Protein AF-A0A0C9VHF2-F1 (afdb_monomer)

InterPro domains:
  IPR002698 5-formyltetrahydrofolate cyclo-ligase [PF01812] (2-92)
  IPR024185 5-formyltetrahydrofolate cyclo-ligase-like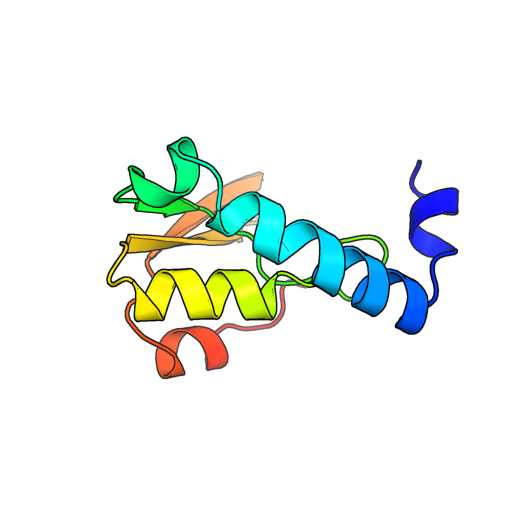 domain superfamily [G3DSA:3.40.50.10420] (1-93)
  IPR037171 NagB/RpiA transferase-like [SSF100950] (2-84)

Foldseek 3Di:
DVVVFQPDDPVNLAVVLVVVLVVQCPDPCNVPAQEDEDEADDPTRHHHCVVVQVVCQVSVGWYWYWDQDPVVRDIDTDTDNDPVSVVPDDDDD

Secondary structure (DSSP, 8-state):
-HHHHHT--HHHHHHHHHHHHHHHHHSHHHHH-SEEE-PPPPSSSS---HHHHHHHHHTTPEEEEEEEETTTTEEEEEEE-SSHHHHTSPPP-

Solvent-accessible surface area (backbone atoms only — not comparable to full-atom values): 5633 Å² total; per-residue (Å²): 108,67,75,65,29,64,66,54,48,74,66,56,33,51,51,53,22,67,58,48,49,58,54,53,62,69,33,67,68,53,66,70,46,59,66,46,79,48,72,77,58,55,99,64,59,48,58,59,33,64,69,55,59,52,49,41,55,74,71,71,33,47,38,26,33,75,44,79,39,79,89,78,72,42,76,47,73,44,75,47,89,52,67,68,62,53,70,69,52,77,79,87,127

pLDDT: mean 87.39, std 8.04, range [45.38, 96.44]

Structure (mmCIF, N/CA/C/O backbone):
data_AF-A0A0C9VHF2-F1
#
_entry.id   AF-A0A0C9VHF2-F1
#
loop_
_atom_site.group_PDB
_atom_site.id
_atom_site.type_symbol
_atom_site.label_atom_id
_atom_site.label_alt_id
_atom_site.label_comp_id
_atom_site.label_asym_id
_atom_site.label_entity_id
_atom_site.label_seq_id
_atom_site.pdbx_PDB_ins_code
_atom_site.Cartn_x
_atom_site.Cartn_y
_atom_site.Cartn_z
_atom_site.occupancy
_atom_site.B_iso_or_equiv
_atom_site.auth_seq_id
_atom_site.auth_comp_id
_atom_site.auth_asym_id
_atom_site.auth_atom_id
_atom_site.pdbx_PDB_model_num
ATOM 1 N N . MET A 1 1 ? 9.568 13.803 -15.274 1.00 75.06 1 MET A N 1
ATOM 2 C CA . MET A 1 1 ? 8.805 13.237 -14.140 1.00 75.06 1 MET A CA 1
ATOM 3 C C . MET A 1 1 ? 9.707 12.536 -13.126 1.00 75.06 1 MET A C 1
ATOM 5 O O . MET A 1 1 ? 9.759 13.013 -12.008 1.00 75.06 1 MET A O 1
ATOM 9 N N . LYS A 1 2 ? 10.491 11.506 -13.496 1.00 82.12 2 LYS A N 1
ATOM 10 C CA . LYS A 1 2 ? 11.395 10.793 -12.561 1.00 82.12 2 LYS A CA 1
ATOM 11 C C . LYS A 1 2 ? 12.335 11.712 -11.755 1.00 82.12 2 LYS A C 1
ATOM 13 O O . LYS A 1 2 ? 12.279 11.688 -10.539 1.00 82.12 2 LYS A O 1
ATOM 18 N N . LYS A 1 3 ? 13.082 12.607 -12.418 1.00 83.00 3 LYS A N 1
ATOM 19 C CA . LYS A 1 3 ? 13.986 13.566 -11.743 1.00 83.00 3 LYS A CA 1
ATOM 20 C C . LYS A 1 3 ? 13.295 14.444 -10.687 1.00 83.00 3 LYS A C 1
ATOM 22 O O . LYS A 1 3 ? 13.909 14.774 -9.688 1.00 83.00 3 LYS A O 1
ATOM 27 N N . THR A 1 4 ? 12.037 14.817 -10.922 1.00 87.62 4 THR A N 1
ATOM 28 C CA . THR A 1 4 ? 11.229 15.626 -9.996 1.00 87.62 4 THR A CA 1
ATOM 29 C C . THR A 1 4 ? 10.715 14.798 -8.820 1.00 87.62 4 THR A C 1
ATOM 31 O O . THR A 1 4 ? 10.648 15.287 -7.703 1.00 87.62 4 THR A O 1
ATOM 34 N N . LEU A 1 5 ? 10.348 13.537 -9.063 1.00 86.31 5 LEU A N 1
ATOM 35 C CA . LEU A 1 5 ? 9.904 12.629 -8.005 1.00 86.31 5 LEU A CA 1
ATOM 36 C C . LEU A 1 5 ? 11.072 12.205 -7.101 1.00 86.31 5 LEU A C 1
ATOM 38 O O . LEU A 1 5 ? 10.906 12.116 -5.890 1.00 86.31 5 LEU A O 1
ATOM 42 N N . ASP A 1 6 ? 12.254 12.001 -7.685 1.00 85.62 6 ASP A N 1
ATOM 43 C CA . ASP A 1 6 ? 13.477 11.640 -6.962 1.00 85.62 6 ASP A CA 1
ATOM 44 C C . ASP A 1 6 ? 14.023 12.797 -6.104 1.00 85.62 6 ASP A C 1
ATOM 46 O O . ASP A 1 6 ? 14.795 12.553 -5.181 1.00 85.62 6 ASP A O 1
ATOM 50 N N . SER A 1 7 ? 13.631 14.048 -6.382 1.00 88.56 7 SER A N 1
ATOM 51 C CA . SER A 1 7 ? 14.053 15.209 -5.587 1.00 88.56 7 SER A CA 1
ATOM 52 C C . SER A 1 7 ? 13.220 15.438 -4.326 1.00 88.56 7 SER A C 1
ATOM 54 O O . SER A 1 7 ? 13.589 16.295 -3.528 1.00 88.56 7 SER A O 1
ATOM 56 N N . PHE A 1 8 ? 12.111 14.714 -4.136 1.00 88.00 8 PHE A N 1
ATOM 57 C CA . PHE A 1 8 ? 11.316 14.845 -2.918 1.00 88.00 8 PHE A CA 1
ATOM 58 C C . PHE A 1 8 ? 12.038 14.228 -1.724 1.00 88.00 8 PHE A C 1
ATOM 60 O O . PHE A 1 8 ? 12.437 13.062 -1.738 1.00 88.00 8 PHE A O 1
ATOM 67 N N . SER A 1 9 ? 12.145 15.006 -0.655 1.00 90.50 9 SER A N 1
ATOM 68 C CA . SER A 1 9 ? 12.628 14.529 0.630 1.00 90.50 9 SER A CA 1
ATOM 69 C C . SER A 1 9 ? 11.628 13.555 1.276 1.00 90.50 9 SER A C 1
ATOM 71 O O . SER A 1 9 ? 10.418 13.631 1.028 1.00 90.50 9 SER A O 1
ATOM 73 N N . PRO A 1 10 ? 12.087 12.676 2.186 1.00 87.81 10 PRO A N 1
ATOM 74 C CA . PRO A 1 10 ? 11.193 11.811 2.957 1.00 87.81 10 PRO A CA 1
ATOM 75 C C . PRO A 1 10 ? 10.115 12.586 3.735 1.00 87.81 10 PRO A C 1
ATOM 77 O O . PRO A 1 10 ? 8.988 12.112 3.878 1.00 87.81 10 PRO A O 1
ATOM 80 N N . GLY A 1 11 ? 10.438 13.798 4.206 1.00 89.56 11 GLY A N 1
ATOM 81 C CA . GLY A 1 11 ? 9.492 14.678 4.896 1.00 89.56 11 GLY A CA 1
ATOM 82 C C . GLY A 1 11 ? 8.377 15.187 3.981 1.00 89.56 11 GLY A C 1
ATOM 83 O O . GLY A 1 11 ? 7.211 15.178 4.374 1.00 89.56 11 GLY A O 1
ATOM 84 N N . GLU A 1 12 ? 8.706 15.561 2.743 1.00 91.25 12 GLU A N 1
ATOM 85 C CA . GLU A 1 12 ? 7.713 15.977 1.744 1.00 91.25 12 GLU A CA 1
ATOM 86 C C . GLU A 1 12 ? 6.810 14.817 1.330 1.00 91.25 12 GLU A C 1
ATOM 88 O O . GLU A 1 12 ? 5.594 14.993 1.252 1.00 91.25 12 GLU A O 1
ATOM 93 N N . ILE A 1 13 ? 7.380 13.623 1.136 1.00 90.06 13 ILE A N 1
ATOM 94 C CA . ILE A 1 13 ? 6.608 12.409 0.843 1.00 90.06 13 ILE A CA 1
ATOM 95 C C . ILE A 1 13 ? 5.633 12.118 1.987 1.00 90.06 13 ILE A C 1
ATOM 97 O O . ILE A 1 13 ? 4.444 11.915 1.739 1.00 90.06 13 ILE A O 1
ATOM 101 N N . SER A 1 14 ? 6.109 12.137 3.234 1.00 89.00 14 SER A N 1
ATOM 102 C CA . SER A 1 14 ? 5.277 11.897 4.419 1.00 89.00 14 SER A CA 1
ATOM 103 C C . SER A 1 14 ? 4.149 12.926 4.542 1.00 89.00 14 SER A C 1
ATOM 105 O O . SER A 1 14 ? 2.984 12.554 4.687 1.00 89.00 14 SER A O 1
ATOM 107 N N . CYS A 1 15 ? 4.464 14.215 4.378 1.00 91.69 15 CYS A N 1
ATOM 108 C CA . CYS A 1 15 ? 3.486 15.301 4.420 1.00 91.69 15 CYS A CA 1
ATOM 109 C C . CYS A 1 15 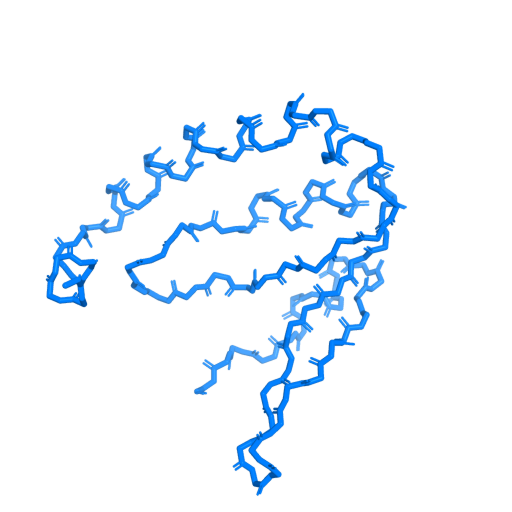? 2.398 15.132 3.346 1.00 91.69 15 CYS A C 1
ATOM 111 O O . CYS A 1 15 ? 1.205 15.109 3.655 1.00 91.69 15 CYS A O 1
ATOM 113 N N . GLN A 1 16 ? 2.795 14.926 2.087 1.00 91.31 16 GLN A N 1
ATOM 114 C CA . GLN A 1 16 ? 1.847 14.748 0.985 1.00 91.31 16 GLN A CA 1
ATOM 115 C C . GLN A 1 16 ? 1.007 13.474 1.140 1.00 91.31 16 GLN A C 1
ATOM 117 O O . GLN A 1 16 ? -0.182 13.477 0.813 1.00 91.31 16 GLN A O 1
ATOM 122 N N . SER A 1 17 ? 1.591 12.399 1.674 1.00 90.94 17 SER A N 1
ATOM 123 C CA . SER A 1 17 ? 0.872 11.152 1.969 1.00 90.94 17 SER A CA 1
ATOM 124 C C . SER A 1 17 ? -0.161 11.363 3.072 1.00 90.94 17 SER A C 1
ATOM 126 O O . SER A 1 17 ? -1.314 10.958 2.918 1.00 90.94 17 SER A O 1
ATOM 128 N N . GLY A 1 18 ? 0.212 12.074 4.140 1.00 90.56 18 GLY A N 1
ATOM 129 C CA . GLY A 1 18 ? -0.682 12.429 5.242 1.00 90.56 18 GLY A CA 1
ATOM 130 C C . GLY A 1 18 ? -1.885 13.266 4.806 1.00 90.56 18 GLY A C 1
ATOM 131 O O . GLY A 1 18 ? -2.965 13.104 5.365 1.00 90.56 18 GLY A O 1
ATOM 132 N N . LEU A 1 19 ? -1.734 14.101 3.776 1.00 92.69 19 LEU A N 1
ATOM 133 C CA . LEU A 1 19 ? -2.844 14.856 3.190 1.00 92.69 19 LEU A CA 1
ATOM 134 C C . LEU A 1 19 ? -3.671 14.004 2.217 1.00 92.69 19 LEU A C 1
ATOM 136 O O . LEU A 1 19 ? -4.897 14.012 2.270 1.00 92.69 19 LEU A O 1
ATOM 140 N N . SER A 1 20 ? -3.018 13.234 1.347 1.00 91.88 20 SER A N 1
ATOM 141 C CA . SER A 1 20 ? -3.684 12.537 0.237 1.00 91.88 20 SER A CA 1
ATOM 142 C C . SER A 1 20 ? -4.467 11.297 0.675 1.00 91.88 20 SER A C 1
ATOM 144 O O . SER A 1 20 ? -5.562 11.049 0.166 1.00 91.88 20 SER A O 1
ATOM 146 N N . ILE A 1 21 ? -3.942 10.506 1.618 1.00 92.06 21 ILE A N 1
ATOM 147 C CA . ILE A 1 21 ? -4.586 9.251 2.038 1.00 92.06 21 ILE A CA 1
ATOM 148 C C . ILE A 1 21 ? -5.972 9.481 2.670 1.00 92.06 21 ILE A C 1
ATOM 150 O O . ILE A 1 21 ? -6.912 8.790 2.263 1.00 92.06 21 ILE A O 1
ATOM 154 N N . PRO A 1 22 ? -6.176 10.459 3.578 1.00 93.00 22 PRO A N 1
ATOM 155 C CA . PRO A 1 22 ? -7.510 10.784 4.083 1.00 93.00 22 PRO A CA 1
ATOM 156 C C . PRO A 1 22 ? -8.510 11.136 2.977 1.00 93.00 22 PRO A C 1
ATOM 158 O O . PRO A 1 22 ? -9.670 10.721 3.042 1.00 93.00 22 PRO A O 1
ATOM 161 N N . HIS A 1 23 ? -8.068 11.834 1.924 1.00 94.12 23 HIS A N 1
ATOM 162 C CA . HIS A 1 23 ? -8.933 12.135 0.784 1.00 94.12 23 HIS A CA 1
ATOM 163 C C . HIS A 1 23 ? -9.375 10.856 0.065 1.00 94.12 23 HIS A C 1
ATOM 165 O O . HIS A 1 23 ? -10.574 10.684 -0.166 1.00 94.12 23 HIS A O 1
ATOM 171 N N . VAL A 1 24 ? -8.452 9.924 -0.203 1.00 92.81 24 VAL A N 1
ATOM 172 C CA . VAL A 1 24 ? -8.767 8.626 -0.830 1.00 92.81 24 VAL A CA 1
ATOM 173 C C . VAL A 1 24 ? -9.776 7.835 0.002 1.00 92.81 24 VAL A C 1
ATOM 175 O O . VAL A 1 24 ? -10.793 7.397 -0.533 1.00 92.81 24 VAL A O 1
ATOM 178 N N . VAL A 1 25 ? -9.538 7.698 1.309 1.00 91.88 25 VAL A N 1
ATOM 179 C CA . VAL A 1 25 ? -10.410 6.927 2.214 1.00 91.88 25 VAL A CA 1
ATOM 180 C C . VAL A 1 25 ? -11.794 7.574 2.358 1.00 91.88 25 VAL A C 1
ATOM 182 O O . VAL A 1 25 ? -12.812 6.888 2.473 1.00 91.88 25 VAL A O 1
ATOM 185 N N . SER A 1 26 ? -11.873 8.906 2.291 1.00 93.56 26 SER A N 1
ATOM 186 C CA . SER A 1 26 ? -13.152 9.620 2.366 1.00 93.56 26 SER A CA 1
ATOM 187 C C . SER A 1 26 ? -14.014 9.483 1.100 1.00 93.56 26 SER A C 1
ATOM 189 O O . SER A 1 26 ? -15.239 9.647 1.182 1.00 93.56 26 SER A O 1
ATOM 191 N N . HIS A 1 27 ? -13.403 9.136 -0.040 1.00 95.50 27 HIS A N 1
ATOM 192 C CA . HIS A 1 27 ? -14.058 9.068 -1.342 1.00 95.50 27 HIS A CA 1
ATOM 193 C C . HIS A 1 27 ? -15.075 7.919 -1.435 1.00 95.50 27 HIS A C 1
ATOM 195 O O . HIS A 1 27 ? -14.849 6.799 -0.972 1.00 95.50 27 HIS A O 1
ATOM 201 N N . LEU A 1 28 ? -16.204 8.166 -2.107 1.00 95.31 28 LEU A N 1
ATOM 202 C CA . LEU A 1 28 ? -17.312 7.206 -2.187 1.00 95.31 28 LEU A CA 1
ATOM 203 C C . LEU A 1 28 ? -16.917 5.898 -2.889 1.00 95.31 28 LEU A C 1
ATOM 205 O O . LEU A 1 28 ? -17.372 4.825 -2.496 1.00 95.31 28 LEU A O 1
ATOM 209 N N . VAL A 1 29 ? -16.048 5.984 -3.901 1.00 95.06 29 VAL A N 1
ATOM 210 C CA . VAL A 1 29 ? -15.519 4.808 -4.614 1.00 95.06 29 VAL A CA 1
ATOM 211 C C . VAL A 1 29 ? -14.752 3.895 -3.658 1.00 95.06 29 VAL A C 1
ATOM 213 O O . VAL A 1 29 ? -14.989 2.692 -3.660 1.00 95.06 29 VAL A O 1
ATOM 216 N N . PHE A 1 30 ? -13.906 4.454 -2.786 1.00 94.06 30 PHE A N 1
ATOM 217 C CA . PHE A 1 30 ? -13.165 3.674 -1.795 1.00 94.06 30 PHE A CA 1
ATOM 218 C C . PHE A 1 30 ? -14.110 3.028 -0.776 1.00 94.06 30 PHE A C 1
ATOM 220 O O . PHE A 1 30 ? -14.054 1.819 -0.533 1.00 94.06 30 PHE A O 1
ATOM 227 N N . LYS A 1 31 ? -15.055 3.810 -0.240 1.00 93.62 31 LYS A N 1
ATOM 228 C CA . LYS A 1 31 ? -16.042 3.323 0.736 1.00 93.62 31 LYS A CA 1
ATOM 229 C C . LYS A 1 31 ? -16.877 2.162 0.195 1.00 93.62 31 LYS A C 1
ATOM 231 O O . LYS A 1 31 ? -17.082 1.183 0.907 1.00 93.62 31 LYS A O 1
ATOM 236 N N . ARG A 1 32 ? -17.305 2.232 -1.070 1.00 95.38 32 ARG A N 1
ATOM 237 C CA . ARG A 1 32 ? -18.106 1.183 -1.731 1.00 95.38 32 ARG A CA 1
ATOM 238 C C . ARG A 1 32 ? -17.286 -0.015 -2.211 1.00 95.38 32 ARG A C 1
ATOM 240 O O . ARG A 1 32 ? -17.851 -1.092 -2.394 1.00 95.38 32 ARG A O 1
ATOM 247 N N . ALA A 1 33 ? -15.983 0.146 -2.429 1.00 96.44 33 ALA A N 1
ATOM 248 C CA . ALA A 1 33 ? -15.133 -0.940 -2.896 1.00 96.44 33 ALA A CA 1
ATOM 249 C C . ALA A 1 33 ? -15.066 -2.078 -1.864 1.00 96.44 33 ALA A C 1
ATOM 251 O O . ALA A 1 33 ? -14.786 -1.859 -0.684 1.00 96.44 33 ALA A O 1
ATOM 252 N N . ARG A 1 34 ? -15.304 -3.310 -2.326 1.00 94.88 34 ARG A N 1
ATOM 253 C CA . ARG A 1 34 ? -15.128 -4.540 -1.529 1.00 94.88 34 ARG A CA 1
ATOM 254 C C . ARG A 1 34 ? -13.751 -5.166 -1.722 1.00 94.88 34 ARG A C 1
ATOM 256 O O . ARG A 1 34 ? -13.273 -5.876 -0.844 1.00 94.88 34 ARG A O 1
ATOM 263 N N . VAL A 1 35 ? -13.147 -4.908 -2.878 1.00 94.94 35 VAL A N 1
ATOM 264 C CA . VAL A 1 35 ? -11.852 -5.433 -3.301 1.00 94.94 35 VAL A CA 1
ATOM 265 C C . VAL A 1 35 ? -10.990 -4.255 -3.722 1.00 94.94 35 VAL A C 1
ATOM 267 O O . VAL A 1 35 ? -11.437 -3.429 -4.517 1.00 94.94 35 VAL A O 1
ATOM 270 N N . ILE A 1 36 ? -9.781 -4.163 -3.175 1.00 94.81 36 ILE A N 1
ATOM 271 C CA . ILE A 1 36 ? -8.847 -3.074 -3.453 1.00 94.81 36 ILE A CA 1
ATOM 272 C C . ILE A 1 36 ? -7.475 -3.658 -3.775 1.00 94.81 36 ILE A C 1
ATOM 274 O O . ILE A 1 36 ? -6.889 -4.384 -2.972 1.00 94.81 36 ILE A O 1
ATOM 278 N N . GLY A 1 37 ? -6.962 -3.305 -4.952 1.00 92.75 37 GLY A N 1
ATOM 279 C CA . GLY A 1 37 ? -5.558 -3.469 -5.305 1.00 92.75 37 GLY A CA 1
ATOM 280 C C . GLY A 1 37 ? -4.761 -2.251 -4.853 1.00 92.75 37 GLY A C 1
ATOM 281 O O . GLY A 1 37 ? -5.131 -1.125 -5.181 1.00 92.75 37 GLY A O 1
ATOM 282 N N . CYS A 1 38 ? -3.688 -2.456 -4.097 1.00 90.62 38 CYS A N 1
ATOM 283 C CA . CYS A 1 38 ? -2.834 -1.380 -3.607 1.00 90.62 38 CYS A CA 1
ATOM 284 C C . CYS A 1 38 ? -1.369 -1.818 -3.661 1.00 90.62 38 CYS A C 1
ATOM 286 O O . CYS A 1 38 ? -1.036 -2.919 -3.229 1.00 90.62 38 CYS A O 1
ATOM 288 N N . TYR A 1 39 ? -0.496 -0.972 -4.207 1.00 86.50 39 TYR A N 1
ATOM 289 C CA . TYR A 1 39 ? 0.942 -1.225 -4.160 1.00 86.50 39 TYR A CA 1
ATOM 290 C C . TYR A 1 39 ? 1.476 -0.986 -2.743 1.00 86.50 39 TYR A C 1
ATOM 292 O O . TYR A 1 39 ? 0.887 -0.228 -1.976 1.00 86.50 39 TYR A O 1
ATOM 300 N N . LEU A 1 40 ? 2.592 -1.631 -2.402 1.00 83.56 40 LEU A N 1
ATOM 301 C CA . LEU A 1 40 ? 3.311 -1.366 -1.158 1.00 83.56 40 LEU A CA 1
ATOM 302 C C . LEU A 1 40 ? 4.369 -0.290 -1.399 1.00 83.56 40 LEU A C 1
ATOM 304 O O . LEU A 1 40 ? 4.977 -0.244 -2.471 1.00 83.56 40 LEU A O 1
ATOM 308 N N . SER A 1 41 ? 4.520 0.606 -0.424 1.00 69.94 41 SER A N 1
ATOM 309 C CA . SER A 1 41 ? 5.310 1.834 -0.532 1.00 69.94 41 SER A CA 1
ATOM 310 C C . SER A 1 41 ? 6.708 1.578 -1.095 1.00 69.94 41 SER A C 1
ATOM 312 O O . SER A 1 41 ? 7.390 0.634 -0.702 1.00 69.94 41 SER A O 1
ATOM 314 N N . MET A 1 42 ? 7.134 2.441 -2.019 1.00 66.62 42 MET A N 1
ATOM 315 C CA . MET A 1 42 ? 8.484 2.414 -2.585 1.00 66.62 42 MET A CA 1
ATOM 316 C C . MET A 1 42 ? 9.399 3.409 -1.859 1.00 66.62 42 MET A C 1
ATOM 318 O O . MET A 1 42 ? 8.901 4.405 -1.335 1.00 66.62 42 MET A O 1
ATOM 322 N N . PRO A 1 43 ? 10.726 3.188 -1.866 1.00 65.00 43 PRO A N 1
ATOM 323 C CA . PRO A 1 43 ? 11.676 4.016 -1.119 1.00 65.00 43 PRO A CA 1
ATOM 324 C C . PRO A 1 43 ? 11.783 5.475 -1.593 1.00 65.00 43 PRO A 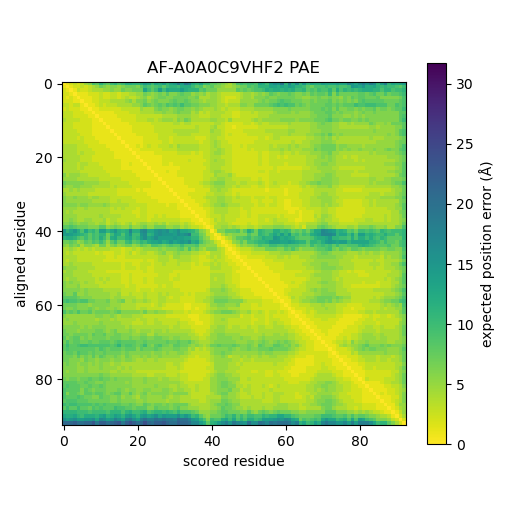C 1
ATOM 326 O O . PRO A 1 43 ? 12.224 6.317 -0.816 1.00 65.00 43 PRO A O 1
ATOM 329 N N . SER A 1 44 ? 11.390 5.808 -2.829 1.00 71.38 44 SER A N 1
ATOM 330 C CA . SER A 1 44 ? 11.426 7.190 -3.326 1.00 71.38 44 SER A CA 1
ATOM 331 C C . SER A 1 44 ? 10.277 7.528 -4.278 1.00 71.38 44 SER A C 1
ATOM 333 O O . SER A 1 44 ? 9.720 6.665 -4.965 1.00 71.38 44 SER A O 1
ATOM 335 N N . GLY A 1 45 ? 9.927 8.819 -4.321 1.00 76.31 45 GLY A N 1
ATOM 336 C CA . GLY A 1 45 ? 9.121 9.426 -5.383 1.00 76.31 45 GLY A CA 1
ATOM 337 C C . GLY A 1 45 ? 7.656 8.993 -5.481 1.00 76.31 45 GLY A C 1
ATOM 338 O O . GLY A 1 45 ? 6.983 9.351 -6.449 1.00 76.31 45 GLY A O 1
ATOM 339 N N . LYS A 1 46 ? 7.146 8.229 -4.512 1.00 82.62 46 LYS A N 1
ATOM 340 C CA . LYS A 1 46 ? 5.743 7.804 -4.419 1.00 82.62 46 LYS A CA 1
ATOM 341 C C . LYS A 1 46 ? 5.192 8.105 -3.033 1.00 82.62 46 LYS A C 1
ATOM 343 O O . LYS A 1 46 ? 5.949 8.172 -2.072 1.00 82.62 46 LYS A O 1
ATOM 348 N N . LEU A 1 47 ? 3.869 8.237 -2.942 1.00 86.62 47 LEU A N 1
ATOM 349 C CA . LEU A 1 47 ? 3.186 8.336 -1.655 1.00 86.62 47 LEU A CA 1
ATOM 350 C C . LEU A 1 47 ? 3.436 7.081 -0.817 1.00 86.62 47 LEU A C 1
ATOM 352 O O . LEU A 1 47 ? 3.414 5.961 -1.343 1.00 86.62 47 LEU A O 1
ATOM 356 N N . ASP A 1 48 ? 3.597 7.288 0.484 1.00 87.12 48 ASP A N 1
ATOM 357 C CA . ASP A 1 48 ? 3.565 6.226 1.469 1.00 87.12 48 ASP A CA 1
ATOM 358 C C . ASP A 1 48 ? 2.125 5.728 1.642 1.00 87.12 48 ASP A C 1
ATOM 360 O O . ASP A 1 48 ? 1.249 6.380 2.212 1.00 87.12 48 ASP A O 1
ATOM 364 N N . THR A 1 49 ? 1.887 4.534 1.118 1.00 88.50 49 THR A N 1
ATOM 365 C CA . THR A 1 49 ? 0.611 3.820 1.149 1.00 88.50 49 THR A CA 1
ATOM 366 C C . THR A 1 49 ? 0.421 2.950 2.391 1.00 88.50 49 THR A C 1
ATOM 368 O O . THR A 1 49 ? -0.628 2.323 2.528 1.00 88.50 49 THR A O 1
ATOM 371 N N . SER A 1 50 ? 1.378 2.907 3.324 1.00 85.56 50 SER A N 1
ATOM 372 C CA . SER A 1 50 ? 1.316 2.021 4.498 1.00 85.56 50 SER A CA 1
ATOM 373 C C . SER A 1 50 ? 0.048 2.243 5.332 1.00 85.56 50 SER A C 1
ATOM 375 O O . SER A 1 50 ? -0.621 1.292 5.743 1.00 85.56 50 SER A O 1
ATOM 377 N N . SER A 1 51 ? -0.342 3.504 5.532 1.00 86.56 51 SER A N 1
ATOM 378 C CA . SER A 1 51 ? -1.563 3.878 6.259 1.00 86.56 51 SER A CA 1
ATOM 379 C C . SER A 1 51 ? -2.845 3.484 5.513 1.00 86.56 51 SER A C 1
ATOM 381 O O . SER A 1 51 ? -3.806 3.020 6.134 1.00 86.56 51 SER A O 1
ATOM 383 N N . LEU A 1 52 ? -2.855 3.594 4.182 1.00 89.62 52 LEU A N 1
ATOM 384 C CA . LEU A 1 52 ? -3.970 3.170 3.332 1.00 89.62 52 LEU A CA 1
ATOM 385 C C . LEU A 1 52 ? -4.158 1.654 3.399 1.00 89.62 52 LEU A C 1
ATOM 387 O O . LEU A 1 52 ? -5.258 1.162 3.629 1.00 89.62 52 LEU A O 1
ATOM 391 N N . VAL A 1 53 ? -3.061 0.917 3.263 1.00 88.62 53 VAL A N 1
ATOM 392 C CA . VAL A 1 53 ? -3.021 -0.545 3.290 1.00 88.62 53 VAL A CA 1
ATOM 393 C C . VAL A 1 53 ? -3.517 -1.104 4.629 1.00 88.62 53 VAL A C 1
ATOM 395 O O . VAL A 1 53 ? -4.244 -2.101 4.638 1.00 88.62 53 VAL A O 1
ATOM 398 N N . ARG A 1 54 ? -3.186 -0.445 5.748 1.00 86.38 54 ARG A N 1
ATOM 399 C CA . ARG A 1 54 ? -3.731 -0.758 7.082 1.00 86.38 54 ARG A CA 1
ATOM 400 C C . ARG A 1 54 ? -5.216 -0.403 7.204 1.00 86.38 54 ARG A C 1
ATOM 402 O O . ARG A 1 54 ? -5.976 -1.161 7.796 1.00 86.38 54 ARG A O 1
ATOM 409 N N . SER A 1 55 ? -5.653 0.710 6.615 1.00 88.31 55 SER A N 1
ATOM 410 C CA . SER A 1 55 ? -7.070 1.113 6.622 1.00 88.31 55 SER A CA 1
ATOM 411 C C . SER A 1 55 ? -7.954 0.111 5.868 1.00 88.31 55 SER A C 1
ATOM 413 O O . SER A 1 55 ? -9.007 -0.273 6.365 1.00 88.31 55 SER A O 1
ATOM 415 N N . ILE A 1 56 ? -7.482 -0.399 4.723 1.00 90.62 56 ILE A N 1
ATOM 416 C CA . ILE A 1 56 ? -8.172 -1.443 3.943 1.00 90.62 56 ILE A CA 1
ATOM 417 C C . ILE A 1 56 ? -8.403 -2.706 4.790 1.00 90.62 56 ILE A C 1
ATOM 419 O O . ILE A 1 56 ? -9.505 -3.255 4.764 1.00 90.62 56 ILE A O 1
ATOM 423 N N . LEU A 1 57 ? -7.393 -3.141 5.559 1.00 86.31 57 LEU A N 1
ATOM 424 C CA . LEU A 1 57 ? -7.517 -4.289 6.467 1.00 86.31 57 LEU A CA 1
ATOM 425 C C . LEU A 1 57 ? -8.533 -4.034 7.581 1.00 86.31 57 LEU A C 1
ATOM 427 O O . LEU A 1 57 ? -9.402 -4.870 7.818 1.00 86.31 57 LEU A O 1
ATOM 431 N N . LYS A 1 58 ? -8.453 -2.872 8.239 1.00 86.94 58 LYS A N 1
ATOM 432 C CA . LYS A 1 58 ? -9.363 -2.503 9.335 1.00 86.94 58 LYS A CA 1
ATOM 433 C C . LYS A 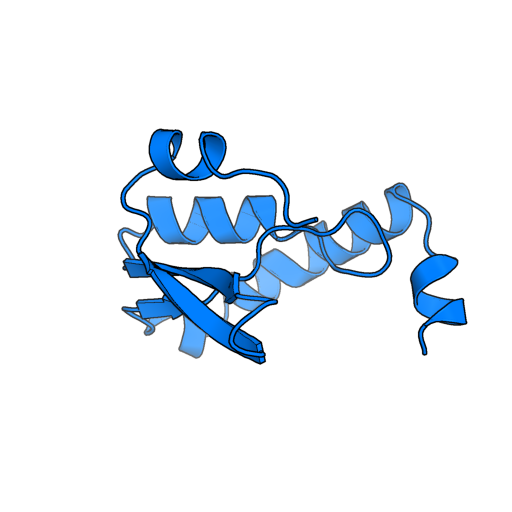1 58 ? -10.824 -2.431 8.897 1.00 86.94 58 LYS A C 1
ATOM 435 O O . LYS A 1 58 ? -11.706 -2.786 9.668 1.00 86.94 58 LYS A O 1
ATOM 440 N N . GLU A 1 59 ? -11.085 -2.007 7.663 1.00 88.62 59 GLU A N 1
ATOM 441 C CA . GLU A 1 59 ? -12.436 -1.954 7.090 1.00 88.62 59 GLU A CA 1
ATOM 442 C C . GLU A 1 59 ? -12.951 -3.322 6.598 1.00 88.62 59 GLU A C 1
ATOM 444 O O . GLU A 1 59 ? -14.052 -3.404 6.052 1.00 88.62 59 GLU A O 1
ATOM 449 N N . GLY A 1 60 ? -12.174 -4.402 6.760 1.00 88.25 60 GLY A N 1
ATOM 450 C CA . GLY A 1 60 ? -12.564 -5.755 6.353 1.00 88.25 60 GLY A CA 1
ATOM 451 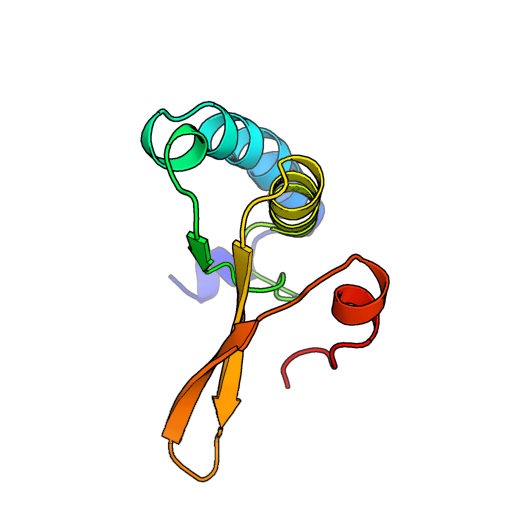C C . GLY A 1 60 ? -12.662 -5.942 4.835 1.00 88.25 60 GLY A C 1
ATOM 452 O O . GLY A 1 60 ? -13.333 -6.860 4.356 1.00 88.25 60 GLY A O 1
ATOM 453 N N . LYS A 1 61 ? -12.024 -5.063 4.056 1.00 93.62 61 LYS A N 1
ATOM 454 C CA . LYS A 1 61 ? -12.011 -5.139 2.591 1.00 93.62 61 LYS A CA 1
ATOM 455 C C . LYS A 1 61 ? -10.983 -6.168 2.128 1.00 93.62 61 LYS A C 1
ATOM 457 O O . LYS A 1 61 ? -9.949 -6.376 2.758 1.00 93.62 61 LYS A O 1
ATOM 462 N N . ILE A 1 62 ? -11.238 -6.789 0.978 1.00 91.25 62 ILE A N 1
ATOM 463 C CA . ILE A 1 62 ? -10.282 -7.716 0.3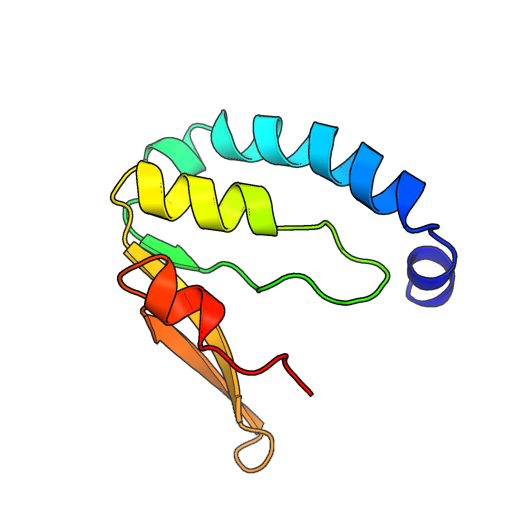68 1.00 91.25 62 ILE A CA 1
ATOM 464 C C . ILE A 1 62 ? -9.140 -6.901 -0.236 1.00 91.25 62 ILE A C 1
ATOM 466 O O . ILE A 1 62 ? -9.368 -6.071 -1.118 1.00 91.25 62 ILE A O 1
ATOM 470 N N . ARG A 1 63 ? -7.912 -7.163 0.212 1.00 90.19 63 ARG A N 1
ATOM 471 C CA . ARG A 1 63 ? -6.708 -6.501 -0.288 1.00 90.19 63 ARG A CA 1
ATOM 472 C C . ARG A 1 63 ? -5.935 -7.395 -1.243 1.00 90.19 63 ARG A C 1
ATOM 474 O O . ARG A 1 63 ? -5.672 -8.555 -0.928 1.00 90.19 63 ARG A O 1
ATOM 481 N N . PHE A 1 64 ? -5.482 -6.793 -2.332 1.00 91.94 64 PHE A N 1
ATOM 482 C CA . PHE A 1 64 ? -4.478 -7.355 -3.217 1.00 91.94 64 PHE A CA 1
ATOM 483 C C . PHE A 1 64 ? -3.254 -6.443 -3.316 1.00 91.94 64 PHE A C 1
ATOM 485 O O . PHE A 1 64 ? -3.403 -5.222 -3.373 1.00 91.94 64 PHE A O 1
ATOM 492 N N . VAL A 1 65 ? -2.065 -7.036 -3.365 1.00 90.69 65 VAL A N 1
ATOM 493 C CA . VAL A 1 65 ? -0.791 -6.345 -3.608 1.00 90.69 65 VAL A CA 1
ATOM 494 C C . VAL A 1 65 ? -0.141 -6.900 -4.878 1.00 90.69 65 VAL A C 1
ATOM 496 O O . VAL A 1 65 ? -0.282 -8.093 -5.150 1.00 90.69 65 VAL A O 1
ATOM 499 N N . PRO A 1 66 ? 0.543 -6.071 -5.677 1.00 89.94 66 PRO A N 1
ATOM 500 C CA . PRO A 1 66 ? 1.206 -6.542 -6.883 1.00 89.94 66 PRO A CA 1
ATOM 501 C C . PRO A 1 66 ? 2.433 -7.391 -6.533 1.00 89.94 66 PRO A C 1
ATOM 503 O O . PRO A 1 66 ? 3.275 -6.974 -5.737 1.00 89.94 66 PRO A O 1
ATOM 506 N N . GLN A 1 67 ? 2.555 -8.546 -7.178 1.00 88.75 67 GLN A N 1
ATOM 507 C CA . GLN A 1 67 ? 3.775 -9.339 -7.263 1.00 88.75 67 GLN A CA 1
ATOM 508 C C . GLN A 1 67 ? 4.283 -9.265 -8.699 1.00 88.75 67 GLN A C 1
ATOM 510 O O . GLN A 1 67 ? 3.566 -9.597 -9.643 1.00 88.75 67 GLN A O 1
ATOM 515 N N . ILE A 1 68 ? 5.520 -8.807 -8.855 1.00 87.69 68 ILE A N 1
ATOM 516 C CA . ILE A 1 68 ? 6.163 -8.698 -10.160 1.00 87.69 68 ILE A CA 1
ATOM 517 C C . ILE A 1 68 ? 6.941 -9.987 -10.411 1.00 87.69 68 ILE A C 1
ATOM 519 O O . ILE A 1 68 ? 7.811 -10.356 -9.623 1.00 87.69 68 ILE A O 1
ATOM 523 N N . ASP A 1 69 ? 6.629 -10.645 -11.519 1.00 88.62 69 ASP A N 1
ATOM 524 C CA . ASP A 1 69 ? 7.363 -11.786 -12.046 1.00 88.62 69 ASP A CA 1
ATOM 525 C C . ASP A 1 69 ? 8.237 -11.296 -13.206 1.00 88.62 69 ASP A C 1
ATOM 527 O O . ASP A 1 69 ? 7.759 -11.054 -14.319 1.00 88.62 69 ASP A O 1
ATOM 531 N N . LEU A 1 70 ? 9.523 -11.080 -12.918 1.00 87.50 70 LEU A N 1
ATOM 532 C CA . LEU A 1 70 ? 10.478 -10.530 -13.882 1.00 87.50 70 LEU A CA 1
ATOM 533 C C . LEU A 1 70 ? 10.823 -11.518 -15.001 1.00 87.50 70 LEU A C 1
ATOM 535 O O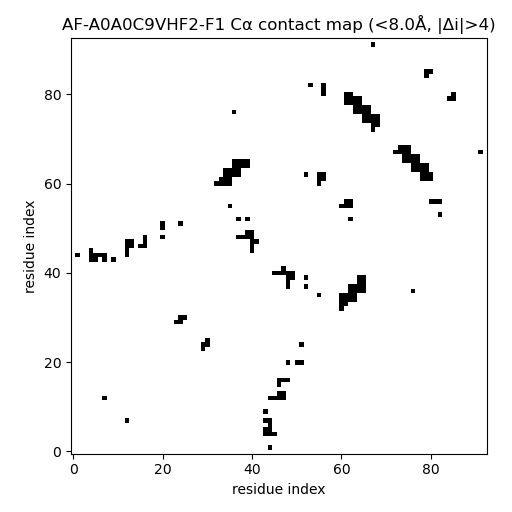 . LEU A 1 70 ? 11.120 -11.080 -16.109 1.00 87.50 70 LEU A O 1
ATOM 539 N N . GLU A 1 71 ? 10.768 -12.825 -14.735 1.0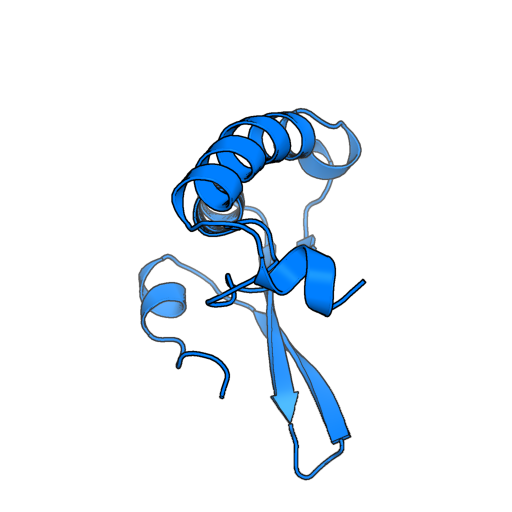0 90.62 71 GLU A N 1
ATOM 540 C CA . GLU A 1 71 ? 11.081 -13.856 -15.730 1.00 90.62 71 GLU A CA 1
ATOM 541 C C . GLU A 1 71 ? 9.959 -13.975 -16.760 1.00 90.62 71 GLU A C 1
ATOM 543 O O . GLU A 1 71 ? 10.211 -14.060 -17.962 1.00 90.62 71 GLU A O 1
ATOM 548 N N . ARG A 1 72 ? 8.706 -13.923 -16.293 1.00 93.75 72 ARG A N 1
ATOM 549 C CA . ARG A 1 72 ? 7.523 -13.952 -17.163 1.00 93.75 72 ARG A CA 1
ATOM 550 C C . ARG A 1 72 ? 7.167 -12.581 -17.737 1.00 93.75 72 ARG A C 1
ATOM 552 O O . ARG A 1 72 ? 6.335 -12.511 -18.639 1.00 93.75 72 ARG A O 1
ATOM 559 N N . GLY A 1 73 ? 7.755 -11.500 -17.221 1.00 91.94 73 GLY A N 1
ATOM 560 C CA . GLY A 1 73 ? 7.359 -10.131 -17.561 1.00 91.94 73 GLY A CA 1
ATOM 561 C C . GLY A 1 73 ? 5.903 -9.841 -17.182 1.00 91.94 73 GLY A C 1
ATOM 562 O O . GLY A 1 73 ? 5.209 -9.120 -17.899 1.00 91.94 73 GLY A O 1
ATOM 563 N N . ALA A 1 74 ? 5.426 -10.442 -16.090 1.00 91.12 74 ALA A N 1
ATOM 564 C CA . ALA A 1 74 ? 4.026 -10.433 -15.682 1.00 91.12 74 ALA A CA 1
ATOM 565 C C . ALA A 1 74 ? 3.835 -9.782 -14.305 1.00 91.12 74 ALA A C 1
ATOM 567 O O . ALA A 1 74 ? 4.757 -9.689 -13.494 1.00 91.12 74 ALA A O 1
ATOM 568 N N . LEU A 1 75 ? 2.609 -9.327 -14.046 1.00 91.44 75 LEU A N 1
A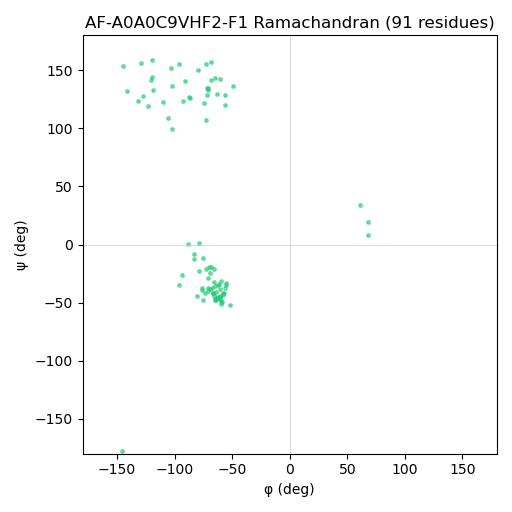TOM 569 C CA . LEU A 1 75 ? 2.185 -8.829 -12.743 1.00 91.44 75 LEU A CA 1
ATOM 570 C C . LEU A 1 75 ? 0.979 -9.635 -12.287 1.00 91.44 75 LEU A C 1
ATOM 572 O O . LEU A 1 75 ? -0.072 -9.603 -12.927 1.00 91.44 75 LEU A O 1
ATOM 576 N N . ASP A 1 76 ? 1.143 -10.307 -11.155 1.00 91.62 76 ASP A N 1
ATOM 577 C CA . ASP A 1 76 ? 0.078 -11.020 -10.468 1.00 91.62 76 ASP A CA 1
ATOM 578 C C . ASP A 1 76 ? -0.387 -10.203 -9.254 1.00 91.62 76 ASP A C 1
ATOM 580 O O . ASP A 1 76 ? 0.355 -9.402 -8.681 1.00 91.62 76 ASP A O 1
ATOM 584 N N . MET A 1 77 ? -1.648 -10.373 -8.864 1.00 91.69 77 MET A N 1
ATOM 585 C CA . MET A 1 77 ? -2.225 -9.698 -7.701 1.00 91.69 77 MET A CA 1
ATOM 586 C C . MET A 1 77 ? -2.378 -10.709 -6.569 1.00 91.69 77 MET A C 1
ATOM 588 O O . MET A 1 77 ? -3.244 -11.583 -6.612 1.00 91.69 77 MET A O 1
ATOM 592 N N . LEU A 1 78 ? -1.548 -10.577 -5.536 1.00 90.88 78 LEU A N 1
ATOM 593 C CA . LEU A 1 78 ? -1.565 -11.445 -4.365 1.00 90.88 78 LEU A CA 1
ATOM 594 C C . LEU A 1 78 ? -2.561 -10.953 -3.331 1.00 90.88 78 LEU A C 1
ATOM 596 O O . LEU A 1 78 ? -2.483 -9.813 -2.871 1.00 90.88 78 LEU A O 1
ATOM 600 N N . ARG A 1 79 ? -3.476 -11.830 -2.918 1.00 92.31 79 ARG A N 1
ATOM 601 C CA . ARG A 1 79 ? -4.378 -11.534 -1.808 1.00 92.31 79 ARG A CA 1
ATOM 602 C C . ARG A 1 79 ? -3.606 -11.557 -0.498 1.00 92.31 79 ARG A C 1
ATOM 604 O O . ARG A 1 79 ? -2.882 -12.509 -0.229 1.00 92.31 79 ARG A O 1
ATOM 611 N N . VAL A 1 80 ? -3.844 -10.562 0.348 1.00 90.44 80 VAL A N 1
ATOM 612 C CA . VAL A 1 80 ? -3.290 -10.541 1.703 1.00 90.44 80 VAL A CA 1
ATOM 613 C C . VAL A 1 80 ? -4.425 -10.528 2.719 1.00 90.44 80 VAL A C 1
ATOM 615 O O . VAL A 1 80 ? -5.379 -9.763 2.572 1.00 90.44 80 VAL A O 1
ATOM 618 N N . TYR A 1 81 ? -4.320 -11.388 3.729 1.00 88.62 81 TYR A N 1
ATOM 619 C CA . TYR A 1 81 ? -5.413 -11.685 4.655 1.00 88.62 81 TYR A CA 1
ATOM 620 C C . TYR A 1 81 ? -5.353 -10.871 5.948 1.00 88.62 81 TYR A C 1
ATOM 622 O O . TYR A 1 81 ? -6.397 -10.472 6.452 1.00 88.62 81 TYR A O 1
ATOM 630 N N . ASP A 1 82 ? -4.155 -10.586 6.449 1.00 88.06 82 ASP A N 1
ATOM 631 C CA . ASP A 1 82 ? -3.942 -9.924 7.734 1.00 88.06 82 ASP A CA 1
ATOM 632 C C . ASP A 1 82 ? -2.699 -9.009 7.712 1.00 88.06 82 ASP A C 1
ATOM 634 O O . ASP A 1 82 ? -2.085 -8.766 6.662 1.00 88.06 82 ASP A O 1
ATOM 638 N N . GLU A 1 83 ? -2.394 -8.401 8.861 1.00 85.69 83 GLU A N 1
ATOM 639 C CA . GLU A 1 83 ? -1.206 -7.557 9.044 1.00 85.69 83 GLU A CA 1
ATOM 640 C C . GLU A 1 83 ? 0.081 -8.393 9.047 1.00 85.69 83 GLU A C 1
ATOM 642 O O . GLU A 1 83 ? 1.039 -8.011 8.385 1.00 85.69 83 GLU A O 1
ATOM 647 N N . ALA A 1 84 ? 0.084 -9.570 9.679 1.00 87.06 84 ALA A N 1
ATOM 648 C CA . ALA A 1 84 ? 1.256 -10.447 9.722 1.00 87.06 84 ALA A CA 1
ATOM 649 C C . ALA A 1 84 ? 1.694 -10.897 8.317 1.00 87.06 84 ALA A C 1
ATOM 651 O O . ALA A 1 84 ? 2.867 -10.810 7.962 1.00 87.06 84 ALA A O 1
ATOM 652 N N . GLY A 1 85 ? 0.737 -11.299 7.481 1.00 85.62 85 GLY A N 1
ATOM 653 C CA . GLY A 1 85 ? 0.956 -11.666 6.089 1.00 85.62 85 GLY A CA 1
ATOM 654 C C . GLY A 1 85 ? 1.342 -10.485 5.203 1.00 85.62 85 GLY A C 1
ATOM 655 O O . GLY A 1 85 ? 1.889 -10.698 4.129 1.00 85.62 85 GLY A O 1
ATOM 656 N N . LEU A 1 86 ? 1.072 -9.243 5.624 1.00 84.25 86 LEU A N 1
ATOM 657 C CA . LEU A 1 86 ? 1.610 -8.053 4.963 1.00 84.25 86 LEU A CA 1
ATOM 658 C C . LEU A 1 86 ? 3.084 -7.855 5.301 1.00 84.25 86 LEU A C 1
ATOM 660 O O . LEU A 1 86 ? 3.889 -7.603 4.411 1.00 84.25 86 LEU A O 1
ATOM 664 N N . GLU A 1 87 ? 3.415 -7.938 6.587 1.00 84.50 87 GLU A N 1
ATOM 665 C CA . GLU A 1 87 ? 4.762 -7.706 7.110 1.00 84.50 87 GLU A CA 1
ATOM 666 C C . GLU A 1 87 ? 5.744 -8.804 6.695 1.00 84.50 87 GLU A C 1
ATOM 668 O O . GLU A 1 87 ? 6.938 -8.547 6.579 1.00 84.50 87 GLU A O 1
ATOM 673 N N . SER A 1 88 ? 5.247 -10.010 6.402 1.00 85.50 88 SER A N 1
ATOM 674 C CA . SER A 1 88 ? 6.058 -11.106 5.868 1.00 85.50 88 SER A CA 1
ATOM 675 C C . SER A 1 88 ? 6.432 -10.947 4.393 1.00 85.50 88 SER A C 1
ATOM 677 O O . SER A 1 88 ? 7.224 -11.741 3.884 1.00 85.50 88 SER A O 1
ATOM 679 N N . LEU A 1 89 ? 5.830 -9.995 3.667 1.00 82.75 89 LEU A N 1
ATOM 680 C CA . LEU A 1 89 ? 6.114 -9.830 2.244 1.00 82.75 89 LEU A CA 1
ATOM 681 C C . LEU A 1 89 ? 7.522 -9.262 2.046 1.00 82.75 89 LEU A C 1
ATOM 683 O O . LEU A 1 89 ? 7.894 -8.291 2.708 1.00 82.75 89 LEU A O 1
ATOM 687 N N . PRO A 1 90 ? 8.303 -9.819 1.107 1.00 78.00 90 PRO A N 1
ATOM 688 C CA . PRO A 1 90 ? 9.596 -9.252 0.782 1.00 78.00 90 PRO A CA 1
ATOM 689 C C . PRO A 1 90 ? 9.410 -7.857 0.182 1.00 78.00 90 PRO A C 1
ATOM 691 O O . PRO A 1 90 ? 8.487 -7.612 -0.599 1.00 78.00 90 PRO A O 1
ATOM 694 N N . SER A 1 91 ? 10.327 -6.949 0.502 1.00 69.44 91 SER A N 1
ATOM 695 C CA . SER A 1 91 ? 10.441 -5.678 -0.207 1.00 69.44 91 SER A CA 1
ATOM 696 C C . SER A 1 91 ? 10.633 -5.960 -1.698 1.00 69.44 91 SER A C 1
ATOM 698 O O . SER A 1 91 ? 11.513 -6.743 -2.064 1.00 69.44 91 SER A O 1
ATOM 700 N N . GLY A 1 92 ? 9.822 -5.332 -2.555 1.00 61.66 92 GLY A N 1
ATOM 701 C CA . GLY A 1 92 ? 9.985 -5.442 -4.005 1.00 61.66 92 GLY A CA 1
ATOM 702 C C . GLY A 1 92 ? 11.397 -5.009 -4.405 1.00 61.66 92 GLY A C 1
ATOM 703 O O . GLY A 1 92 ? 11.797 -3.888 -4.087 1.00 61.66 92 GLY A O 1
ATOM 704 N N . ARG A 1 93 ? 12.153 -5.920 -5.027 1.00 45.38 93 ARG A N 1
ATOM 705 C CA . ARG A 1 93 ? 13.463 -5.637 -5.628 1.00 45.38 93 ARG A CA 1
ATOM 706 C C . ARG A 1 93 ? 13.303 -5.066 -7.027 1.00 45.38 93 ARG A C 1
ATOM 708 O O . ARG A 1 93 ? 12.395 -5.539 -7.744 1.00 45.38 93 ARG A O 1
#

Radius of gyration: 14.19 Å; Cα contacts (8 Å, |Δi|>4): 109; chains: 1; bounding box: 32×30×27 Å

Mean predicted aligned error: 4.7 Å

Nearest PDB structures (foldseek):
  3hy3-assembly1_A  TM=9.471E-01  e=5.702E-06  Homo sapiens
  3hy6-assembly1_A  TM=9.385E-01  e=7.474E-06  Homo sapiens
  1ydm-assembly1_B  TM=8.053E-01  e=1.792E-03  Bacillus subtilis
  1ydm-assembly1_C  TM=8.005E-01  e=2.878E-03  Bacillus subtilis
  1u3g-assembly1_A  TM=7.720E-01  e=3.754E-01  Mycoplasmoides pneumoniae

Organism: Sphaerobolus stellatus (strain SS14) (NCBI:txid990650)

Sequence (93 aa):
MKKTLDSFSPGEISCQSGLSIPHVVSHLVFKRARVIGCYLSMPSGKLDTSSLVRSILKEGKIRFVPQIDLERGALDMLRVYDEAGLESLPSGR